Protein AF-A0A2P5HY59-F1 (afdb_monomer)

Sequence (121 aa):
MTDGLMIIEGNVHQGYDAILKVKQELLSVGGNKTWWHSIRGSTVVDEAADLKTYMADVVTETTSQLANFCFRSFSNASFTLSKGDDGLPILTPHSQALMLFNLTTSTTASEKEGACTHVWA

Structure (mmCIF, N/CA/C/O backbone):
data_AF-A0A2P5HY59-F1
#
_entry.id   AF-A0A2P5HY59-F1
#
loop_
_atom_site.group_PDB
_atom_site.id
_atom_site.type_symbol
_atom_site.label_atom_id
_atom_site.label_alt_id
_atom_site.label_comp_id
_atom_site.label_asym_id
_atom_site.label_entity_id
_atom_site.label_seq_id
_atom_site.pdbx_PDB_ins_code
_atom_site.Cartn_x
_atom_site.Cartn_y
_atom_site.Cartn_z
_atom_site.occupancy
_atom_site.B_iso_or_equiv
_atom_site.auth_seq_id
_atom_site.auth_comp_id
_atom_site.auth_asym_id
_atom_site.auth_atom_id
_atom_site.pdbx_PDB_model_num
ATOM 1 N N . MET A 1 1 ? -3.716 -12.305 17.466 1.00 44.88 1 MET A N 1
ATOM 2 C CA . MET A 1 1 ? -2.727 -11.633 16.605 1.00 44.88 1 MET A CA 1
ATOM 3 C C . MET A 1 1 ? -3.149 -11.923 15.184 1.00 44.88 1 MET A C 1
ATOM 5 O O . MET A 1 1 ? -3.062 -13.066 14.763 1.00 44.88 1 MET A O 1
ATOM 9 N N . THR A 1 2 ? -3.767 -10.957 14.516 1.00 59.78 2 THR A N 1
ATOM 10 C CA . THR A 1 2 ? -4.058 -11.052 13.086 1.00 59.78 2 THR A CA 1
ATOM 11 C C . THR A 1 2 ? -2.822 -10.564 12.360 1.00 59.78 2 THR A C 1
ATOM 13 O O . THR A 1 2 ? -2.506 -9.378 12.380 1.00 59.78 2 THR A O 1
ATOM 16 N N . ASP A 1 3 ? -2.081 -11.506 11.794 1.00 77.31 3 ASP A N 1
ATOM 17 C CA . ASP A 1 3 ? -0.944 -11.207 10.941 1.00 77.31 3 ASP A CA 1
ATOM 18 C C . ASP A 1 3 ? -1.400 -10.314 9.776 1.00 77.31 3 ASP A C 1
ATOM 20 O O . ASP A 1 3 ? -2.406 -10.607 9.128 1.00 77.31 3 ASP A O 1
ATOM 24 N N . GLY A 1 4 ? -0.689 -9.206 9.538 1.00 83.38 4 GLY A N 1
ATOM 25 C CA . GLY A 1 4 ? -1.054 -8.227 8.509 1.00 83.38 4 GLY A CA 1
ATOM 26 C C . GLY A 1 4 ? -1.104 -8.829 7.101 1.00 83.38 4 GLY A C 1
ATOM 27 O O . GLY A 1 4 ? -0.413 -9.810 6.802 1.00 83.38 4 GLY A O 1
ATOM 28 N N . LEU A 1 5 ? -1.914 -8.220 6.231 1.00 92.62 5 LEU A N 1
ATOM 29 C CA . LEU A 1 5 ? -2.151 -8.670 4.860 1.00 92.62 5 LEU A CA 1
ATOM 30 C C . LEU A 1 5 ? -1.622 -7.652 3.841 1.00 92.62 5 LEU A C 1
ATOM 32 O O . LEU A 1 5 ? -1.907 -6.459 3.933 1.00 92.62 5 LEU A O 1
ATOM 36 N N . MET A 1 6 ? -0.873 -8.126 2.849 1.00 91.12 6 MET A N 1
ATOM 37 C CA . MET A 1 6 ? -0.404 -7.351 1.702 1.00 91.12 6 MET A CA 1
ATOM 38 C C . MET A 1 6 ? -0.939 -7.972 0.417 1.00 91.12 6 MET A C 1
ATOM 40 O O . MET A 1 6 ? -0.748 -9.160 0.178 1.00 91.12 6 MET A O 1
ATOM 44 N N . ILE A 1 7 ? -1.577 -7.165 -0.421 1.00 92.44 7 ILE A N 1
ATOM 45 C CA . ILE A 1 7 ? -2.054 -7.553 -1.744 1.00 92.44 7 ILE A CA 1
ATOM 46 C C . ILE A 1 7 ? -1.330 -6.687 -2.777 1.00 92.44 7 ILE A C 1
ATOM 48 O O . ILE A 1 7 ? -1.357 -5.463 -2.672 1.00 92.44 7 ILE A O 1
ATOM 52 N N . ILE A 1 8 ? -0.653 -7.309 -3.743 1.00 88.81 8 ILE A N 1
ATOM 53 C CA . ILE A 1 8 ? 0.049 -6.615 -4.836 1.00 88.81 8 ILE A CA 1
ATOM 54 C C . ILE A 1 8 ? -0.433 -7.198 -6.159 1.00 88.81 8 ILE A C 1
ATOM 56 O O . ILE A 1 8 ? -0.222 -8.384 -6.422 1.00 88.81 8 ILE A O 1
ATOM 60 N N . GLU A 1 9 ? -1.082 -6.384 -6.994 1.00 87.81 9 GLU A N 1
ATOM 61 C CA . GLU A 1 9 ? -1.647 -6.831 -8.279 1.00 87.81 9 GLU A CA 1
ATOM 62 C C . GLU A 1 9 ? -2.519 -8.097 -8.130 1.00 87.81 9 GLU A C 1
ATOM 64 O O . GLU A 1 9 ? -2.450 -9.027 -8.931 1.00 87.81 9 GLU A O 1
ATOM 69 N N . GLY A 1 10 ? -3.296 -8.174 -7.043 1.00 88.50 10 GLY A N 1
ATOM 70 C CA . GLY A 1 10 ? -4.145 -9.326 -6.711 1.00 88.50 10 GLY A CA 1
ATOM 71 C C . GLY A 1 10 ? -3.435 -10.512 -6.041 1.00 88.50 10 GLY A C 1
ATOM 72 O O . GLY A 1 10 ? -4.109 -11.436 -5.590 1.00 88.50 10 GLY A O 1
ATOM 73 N N . ASN A 1 11 ? -2.105 -10.495 -5.913 1.00 91.19 11 ASN A N 1
ATOM 74 C CA . ASN A 1 11 ? -1.346 -11.539 -5.218 1.00 91.19 11 ASN A CA 1
ATOM 75 C C . ASN A 1 11 ? -1.345 -11.288 -3.712 1.00 91.19 11 ASN A C 1
ATOM 77 O O . ASN A 1 11 ? -0.977 -10.204 -3.265 1.00 91.19 11 ASN A O 1
ATOM 81 N N . VAL A 1 12 ? -1.745 -12.295 -2.936 1.00 93.88 12 VAL A N 1
ATOM 82 C CA . VAL A 1 12 ? -1.926 -12.189 -1.486 1.00 93.88 12 VAL A CA 1
ATOM 83 C C . VAL A 1 12 ? -0.685 -12.685 -0.743 1.00 93.88 12 VAL A C 1
ATOM 85 O O . VAL A 1 12 ? -0.233 -13.811 -0.942 1.00 93.88 12 VAL A O 1
ATOM 88 N N . HIS A 1 13 ? -0.176 -11.859 0.165 1.00 92.94 13 HIS A N 1
ATOM 89 C CA . HIS A 1 13 ? 0.961 -12.132 1.038 1.00 92.94 13 HIS A CA 1
ATOM 90 C C . HIS A 1 13 ? 0.552 -11.848 2.484 1.00 92.94 13 HIS A C 1
ATOM 92 O O . HIS A 1 13 ? 0.282 -10.705 2.849 1.00 92.94 13 HIS A O 1
ATOM 98 N N . GLN A 1 14 ? 0.493 -12.886 3.315 1.00 92.69 14 GLN A N 1
ATOM 99 C CA . GLN A 1 14 ? 0.052 -12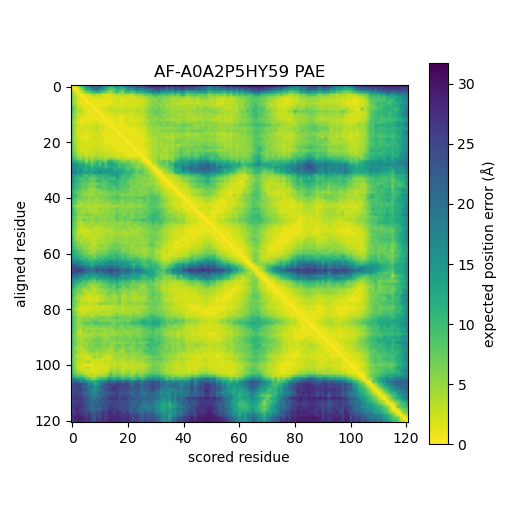.772 4.703 1.00 92.69 14 GLN A CA 1
ATOM 100 C C . GLN A 1 14 ? 1.202 -13.043 5.670 1.00 92.69 14 GLN A C 1
ATOM 102 O O . GLN A 1 14 ? 1.946 -14.012 5.508 1.00 92.69 14 GLN A O 1
ATOM 107 N N . GLY A 1 15 ? 1.310 -12.202 6.695 1.00 88.81 15 GLY A N 1
ATOM 108 C CA . GLY A 1 15 ? 2.308 -12.339 7.747 1.00 88.81 15 GLY A CA 1
ATOM 109 C C . GLY A 1 15 ? 3.687 -11.800 7.393 1.00 88.81 15 GLY A C 1
ATOM 110 O O . GLY A 1 15 ? 4.027 -11.538 6.238 1.00 88.81 15 GLY A O 1
ATOM 111 N N . TYR A 1 16 ? 4.475 -11.589 8.448 1.00 85.81 16 TYR A N 1
ATOM 112 C CA . TYR A 1 16 ? 5.738 -10.857 8.390 1.00 85.81 16 TYR A CA 1
ATOM 113 C C . TYR A 1 16 ? 6.713 -11.432 7.355 1.00 85.81 16 TYR A C 1
ATOM 115 O O . TYR A 1 16 ? 7.195 -10.682 6.508 1.00 85.81 16 TYR A O 1
ATOM 123 N N . ASP A 1 17 ? 6.953 -12.746 7.372 1.00 89.56 17 ASP A N 1
ATOM 124 C CA . ASP A 1 17 ? 7.946 -13.380 6.497 1.00 89.56 17 ASP A CA 1
ATOM 125 C C . ASP A 1 17 ? 7.569 -13.278 5.012 1.00 89.56 17 ASP A C 1
ATOM 127 O O . ASP A 1 17 ? 8.410 -12.949 4.173 1.00 89.56 17 ASP A O 1
ATOM 131 N N . ALA A 1 18 ? 6.293 -13.500 4.674 1.00 90.00 18 ALA A N 1
ATOM 132 C CA . ALA A 1 18 ? 5.813 -13.404 3.295 1.00 90.00 18 ALA A CA 1
ATOM 133 C C . ALA A 1 18 ? 5.880 -11.961 2.774 1.00 90.00 18 ALA A C 1
ATOM 135 O O . ALA A 1 18 ? 6.311 -11.724 1.643 1.00 90.00 18 ALA A O 1
ATOM 136 N N . ILE A 1 19 ? 5.497 -10.996 3.617 1.00 89.06 19 ILE A N 1
ATOM 137 C CA . ILE A 1 19 ? 5.552 -9.565 3.303 1.00 89.06 19 ILE A CA 1
ATOM 138 C C . ILE A 1 19 ? 7.001 -9.093 3.147 1.00 89.06 19 ILE A C 1
ATOM 140 O O . ILE A 1 19 ? 7.309 -8.317 2.240 1.00 89.06 19 ILE A O 1
ATOM 144 N N . LEU A 1 20 ? 7.908 -9.534 4.020 1.00 87.69 20 LEU A N 1
ATOM 145 C CA . LEU A 1 20 ? 9.319 -9.168 3.935 1.00 87.69 20 LEU A CA 1
ATOM 146 C C . LEU A 1 20 ? 9.945 -9.712 2.651 1.00 87.69 20 LEU A C 1
ATOM 148 O O . LEU A 1 20 ? 10.632 -8.968 1.951 1.00 87.69 20 LEU A O 1
ATOM 152 N N . LYS A 1 21 ? 9.667 -10.977 2.322 1.00 88.75 21 LYS A N 1
ATOM 153 C CA . LYS A 1 21 ? 10.192 -11.625 1.121 1.00 88.75 21 LYS A CA 1
ATOM 154 C C . LYS A 1 21 ? 9.806 -10.868 -0.151 1.00 88.75 21 LYS A C 1
ATOM 156 O O . LYS A 1 21 ? 10.691 -10.509 -0.921 1.00 88.75 21 LYS A O 1
ATOM 161 N N . VAL A 1 22 ? 8.521 -10.557 -0.347 1.00 89.25 22 VAL A N 1
ATOM 162 C CA . VAL A 1 22 ? 8.091 -9.835 -1.560 1.00 89.25 22 VAL A CA 1
ATOM 163 C C . VAL A 1 22 ? 8.681 -8.421 -1.617 1.00 89.25 22 VAL A C 1
ATOM 165 O O . VAL A 1 22 ? 9.121 -7.973 -2.672 1.00 89.25 22 VAL A O 1
ATOM 168 N N . LYS A 1 23 ? 8.800 -7.724 -0.477 1.00 83.94 23 LYS A N 1
ATOM 169 C CA . LYS A 1 23 ? 9.474 -6.415 -0.429 1.00 83.94 23 LYS A CA 1
ATOM 170 C C . LYS A 1 23 ? 10.940 -6.506 -0.846 1.00 83.94 23 LYS A C 1
ATOM 172 O O . LYS A 1 23 ? 11.419 -5.624 -1.550 1.00 83.94 23 LYS A O 1
ATOM 177 N N . GLN A 1 24 ? 11.646 -7.549 -0.421 1.00 85.44 24 GLN A N 1
ATOM 178 C CA . GLN A 1 24 ? 13.035 -7.778 -0.818 1.00 85.44 24 GLN A CA 1
ATOM 179 C C . GLN A 1 24 ? 13.159 -8.103 -2.311 1.00 85.44 24 GLN A C 1
ATOM 181 O O . GLN A 1 24 ? 14.083 -7.607 -2.946 1.00 85.44 24 GLN A O 1
ATOM 186 N N . GLU A 1 25 ? 12.222 -8.865 -2.883 1.00 84.44 25 GLU A N 1
ATOM 187 C CA . GLU A 1 25 ? 12.178 -9.170 -4.324 1.00 84.44 25 GLU A CA 1
ATOM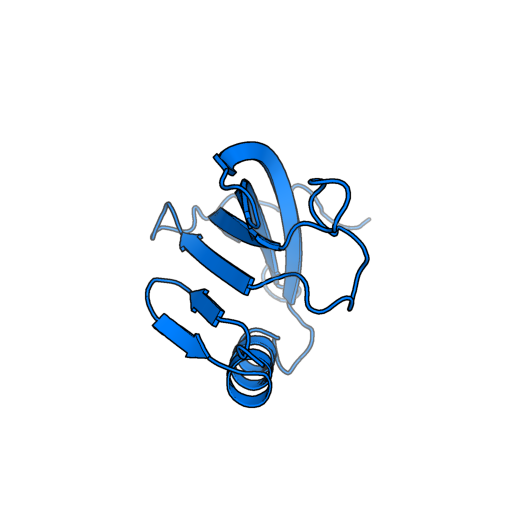 188 C C . GLU A 1 25 ? 11.949 -7.922 -5.189 1.00 84.44 25 GLU A C 1
ATOM 190 O O . GLU A 1 25 ? 12.448 -7.841 -6.313 1.00 84.44 25 GLU A O 1
ATOM 195 N N . LEU A 1 26 ? 11.227 -6.931 -4.661 1.00 77.00 26 LEU A N 1
ATOM 196 C CA . LEU A 1 26 ? 11.013 -5.656 -5.337 1.00 77.00 26 LEU A CA 1
ATOM 197 C C . LEU A 1 26 ? 12.311 -4.826 -5.411 1.00 77.00 26 LEU A C 1
ATOM 199 O O . LEU A 1 26 ? 12.560 -4.159 -6.417 1.00 77.00 26 LEU A O 1
ATOM 203 N N . LEU A 1 27 ? 13.180 -4.888 -4.399 1.00 75.25 27 LEU A N 1
ATOM 204 C CA . LEU A 1 27 ? 14.432 -4.126 -4.386 1.00 75.25 27 LEU A CA 1
ATOM 205 C C . LEU A 1 27 ? 15.416 -4.651 -5.445 1.00 75.25 27 LEU A C 1
ATOM 207 O O . LEU A 1 27 ? 15.738 -5.835 -5.509 1.00 75.25 27 LEU A O 1
ATOM 211 N N . SER A 1 28 ? 15.966 -3.758 -6.272 1.00 67.38 28 SER A N 1
ATOM 212 C CA . SER A 1 28 ? 17.022 -4.144 -7.214 1.00 67.38 28 SER A CA 1
ATOM 213 C C . SER A 1 28 ? 18.285 -4.569 -6.464 1.00 67.38 28 SER A C 1
ATOM 215 O O . SER A 1 28 ? 18.861 -3.759 -5.739 1.00 67.38 28 SER A O 1
ATOM 217 N N . VAL A 1 29 ? 18.773 -5.785 -6.725 1.00 68.50 29 VAL A N 1
ATOM 218 C CA . VAL A 1 29 ? 19.978 -6.363 -6.094 1.00 68.50 29 VAL A CA 1
ATOM 219 C C . VAL A 1 29 ? 21.214 -5.453 -6.212 1.00 68.50 29 VAL A C 1
ATOM 221 O O . VAL A 1 29 ? 22.054 -5.435 -5.321 1.00 68.50 29 VAL A O 1
ATOM 224 N N . GLY A 1 30 ? 21.321 -4.673 -7.294 1.00 67.44 30 GLY A N 1
ATOM 225 C CA . GLY A 1 30 ? 22.471 -3.803 -7.570 1.00 67.44 30 GLY A CA 1
ATOM 226 C C . GLY A 1 30 ? 22.321 -2.330 -7.174 1.00 67.44 30 GLY A C 1
ATOM 227 O O . GLY A 1 30 ? 23.215 -1.553 -7.493 1.00 67.44 30 GLY A O 1
ATOM 228 N N . GLY A 1 31 ? 21.203 -1.908 -6.567 1.00 65.19 31 GLY A N 1
ATOM 229 C CA . GLY A 1 31 ? 20.975 -0.500 -6.179 1.00 65.19 31 GLY A CA 1
ATOM 230 C C . GLY A 1 31 ? 20.975 0.516 -7.336 1.00 65.19 31 GLY A C 1
ATOM 231 O O . GLY A 1 31 ? 21.049 1.719 -7.114 1.00 65.19 31 GLY A O 1
ATOM 232 N N . ASN A 1 32 ? 20.897 0.050 -8.582 1.00 70.50 32 ASN A N 1
ATOM 233 C CA . ASN A 1 32 ? 20.990 0.863 -9.799 1.00 70.50 32 ASN A CA 1
ATOM 234 C C . ASN A 1 32 ? 19.639 1.427 -10.271 1.00 70.50 32 ASN A C 1
ATOM 236 O O . ASN A 1 32 ? 19.542 1.964 -11.382 1.00 70.50 32 ASN A O 1
ATOM 240 N N . LYS A 1 33 ? 18.595 1.266 -9.453 1.00 69.38 33 LYS A N 1
ATOM 241 C CA . LYS A 1 33 ? 17.262 1.819 -9.673 1.00 69.38 33 LYS A CA 1
ATOM 242 C C . LYS A 1 33 ? 16.953 2.820 -8.573 1.00 69.38 33 LYS A C 1
ATOM 244 O O . LYS A 1 33 ? 17.045 2.481 -7.395 1.00 69.38 33 LYS A O 1
ATOM 249 N N . THR A 1 34 ? 16.537 4.017 -8.964 1.00 75.50 34 THR A N 1
ATOM 250 C CA . THR A 1 34 ? 15.953 4.981 -8.031 1.00 75.50 34 THR A CA 1
ATOM 251 C C . THR A 1 34 ? 14.455 5.006 -8.259 1.00 75.50 34 THR A C 1
ATOM 253 O O . THR A 1 34 ? 13.998 5.091 -9.401 1.00 75.50 34 THR A O 1
ATOM 256 N N . TRP A 1 35 ? 13.696 4.922 -7.171 1.00 77.00 35 TRP A N 1
ATOM 257 C CA . TRP A 1 35 ? 12.245 5.018 -7.197 1.00 77.00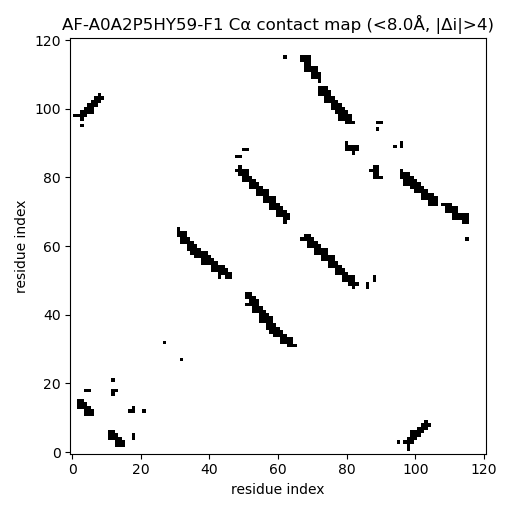 35 TRP A CA 1
ATOM 258 C C . TRP A 1 35 ? 11.789 6.295 -6.524 1.00 77.00 35 TRP A C 1
ATOM 260 O O . TRP A 1 35 ? 12.105 6.540 -5.359 1.00 77.00 35 TRP A O 1
ATOM 270 N N . TRP A 1 36 ? 11.012 7.079 -7.253 1.00 78.88 36 TRP A N 1
ATOM 271 C CA . TRP A 1 36 ? 10.329 8.243 -6.731 1.00 78.88 36 TRP A CA 1
ATOM 272 C C . TRP A 1 36 ? 8.853 7.918 -6.573 1.00 78.88 36 TRP A C 1
ATOM 274 O O . TRP A 1 36 ? 8.191 7.593 -7.551 1.00 78.88 36 TRP A O 1
ATOM 284 N N . HIS A 1 37 ? 8.346 7.983 -5.344 1.00 81.38 37 HIS A N 1
ATOM 285 C CA . HIS A 1 37 ? 6.933 7.762 -5.054 1.00 81.38 37 HIS A CA 1
ATOM 286 C C . HIS A 1 37 ? 6.297 9.111 -4.730 1.00 81.38 37 HIS A C 1
ATOM 288 O O . HIS A 1 37 ? 6.676 9.759 -3.755 1.00 81.38 37 HIS A O 1
ATOM 294 N N . SER A 1 38 ? 5.338 9.536 -5.544 1.00 85.06 38 SER A N 1
ATOM 295 C CA . SER A 1 38 ? 4.570 10.762 -5.339 1.00 85.06 38 SER A CA 1
ATOM 296 C C . SER A 1 38 ? 3.114 10.419 -5.050 1.00 85.06 38 SER A C 1
ATOM 298 O O . SER A 1 38 ? 2.481 9.696 -5.816 1.00 85.06 38 SER A O 1
ATOM 300 N N . ILE A 1 39 ? 2.577 10.939 -3.946 1.00 87.00 39 ILE A N 1
ATOM 301 C CA . ILE A 1 39 ? 1.154 10.821 -3.614 1.00 87.00 39 ILE A CA 1
ATOM 302 C C . ILE A 1 39 ? 0.440 12.036 -4.206 1.00 87.00 39 ILE A C 1
ATOM 304 O O . ILE A 1 39 ? 0.691 13.168 -3.791 1.00 87.00 39 ILE A O 1
ATOM 308 N N . ARG A 1 40 ? -0.452 11.812 -5.175 1.00 86.38 40 ARG A N 1
ATOM 309 C CA . ARG A 1 40 ? -1.219 12.886 -5.837 1.00 86.38 40 ARG A CA 1
ATOM 310 C C . ARG A 1 40 ? -2.441 13.321 -5.043 1.00 86.38 40 ARG A C 1
ATOM 312 O O . ARG A 1 40 ? -2.912 14.443 -5.202 1.00 86.38 40 ARG A O 1
ATOM 319 N N . GLY A 1 41 ? -2.953 12.429 -4.210 1.00 88.00 41 GLY A N 1
ATOM 320 C CA . GLY A 1 41 ? -4.131 12.654 -3.396 1.00 88.00 41 GLY A CA 1
ATOM 321 C C 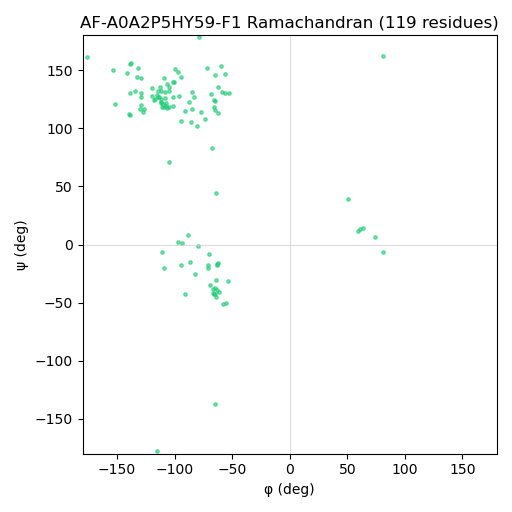. GLY A 1 41 ? -4.381 11.464 -2.489 1.00 88.00 41 GLY A C 1
ATOM 322 O O . GLY A 1 41 ? -3.861 10.371 -2.716 1.00 88.00 41 GLY A O 1
ATOM 323 N N . SER A 1 42 ? -5.172 11.694 -1.449 1.00 91.88 42 SER A N 1
ATOM 324 C CA . SER A 1 42 ? -5.674 10.626 -0.596 1.00 91.88 42 SER A CA 1
ATOM 325 C C . SER A 1 42 ? -7.114 10.910 -0.198 1.00 91.88 42 SER A C 1
ATOM 327 O O . SER A 1 42 ? -7.517 12.068 -0.072 1.00 91.88 42 SER A O 1
ATOM 329 N N . THR A 1 43 ? -7.888 9.849 -0.024 1.00 94.44 43 THR A N 1
ATOM 330 C CA . THR A 1 43 ? -9.289 9.901 0.393 1.00 94.44 43 THR A CA 1
ATOM 331 C C . THR A 1 43 ? -9.562 8.811 1.421 1.00 94.44 43 THR A C 1
ATOM 333 O O . THR A 1 43 ? -8.839 7.816 1.489 1.00 94.44 43 THR A O 1
ATOM 336 N N . VAL A 1 44 ? -10.591 9.004 2.245 1.00 95.50 44 VAL A N 1
ATOM 337 C CA . VAL A 1 44 ? -11.149 7.932 3.077 1.00 95.50 44 VAL A CA 1
ATOM 338 C C . VAL A 1 44 ? -12.192 7.219 2.229 1.00 95.50 44 VAL A C 1
ATOM 340 O O . VAL A 1 44 ? -13.110 7.867 1.730 1.00 95.50 44 VAL A O 1
ATOM 343 N N . VAL A 1 45 ? -12.029 5.912 2.044 1.00 95.38 45 VAL A N 1
ATOM 344 C CA . VAL A 1 45 ? -12.919 5.098 1.196 1.00 95.38 45 VAL A CA 1
ATOM 345 C C . VAL A 1 45 ? -13.804 4.157 1.997 1.00 95.38 45 VAL A C 1
ATOM 347 O O . VAL A 1 45 ? -14.835 3.730 1.491 1.00 95.38 45 VAL A O 1
ATOM 350 N N . ASP A 1 46 ? -13.422 3.860 3.238 1.00 95.00 46 ASP A N 1
ATOM 351 C CA . ASP A 1 46 ? -14.239 3.088 4.167 1.00 95.00 46 ASP A CA 1
ATOM 352 C C . ASP A 1 46 ? -13.896 3.450 5.618 1.00 95.00 46 ASP A C 1
ATOM 354 O O . ASP A 1 46 ? -12.765 3.844 5.932 1.00 95.00 46 ASP A O 1
ATOM 358 N N . GLU A 1 47 ? -14.877 3.342 6.507 1.00 94.75 47 GLU A N 1
ATOM 359 C CA . GLU A 1 47 ? -14.723 3.650 7.925 1.00 94.75 47 GLU A CA 1
ATOM 360 C C . GLU A 1 47 ? -15.7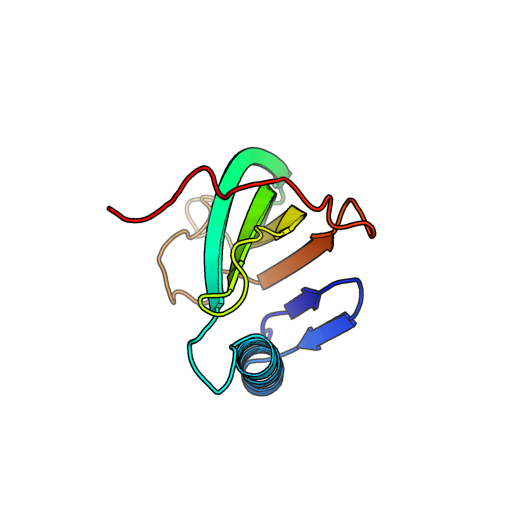01 2.830 8.775 1.00 94.75 47 GLU A C 1
ATOM 362 O O . GLU A 1 47 ? -16.918 2.942 8.642 1.00 94.75 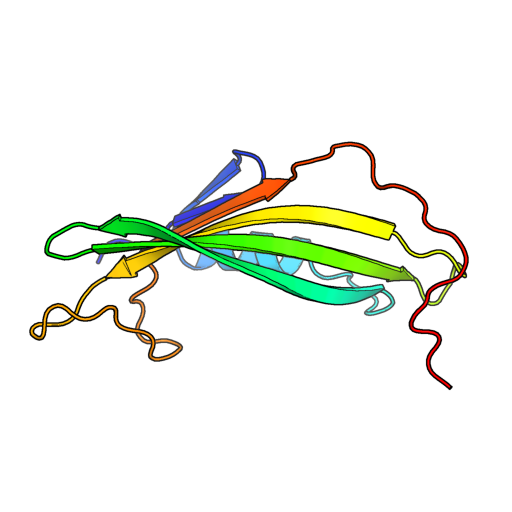47 GLU A O 1
ATOM 367 N N . ALA A 1 48 ? -15.145 2.045 9.697 1.00 93.44 48 ALA A N 1
ATOM 368 C CA . ALA A 1 48 ? -15.876 1.260 10.685 1.00 93.44 48 ALA A CA 1
ATOM 369 C C . ALA A 1 48 ? -15.565 1.760 12.108 1.00 93.44 48 ALA A C 1
ATOM 371 O O . ALA A 1 48 ? -14.831 2.735 12.302 1.00 93.44 48 ALA A O 1
ATOM 372 N N . ALA A 1 49 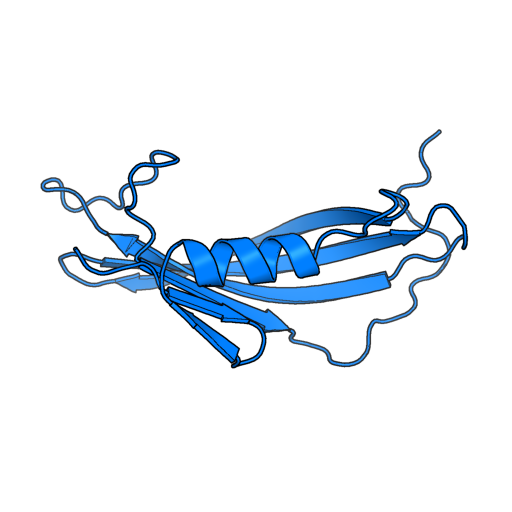? -16.134 1.106 13.124 1.00 93.88 49 ALA A N 1
ATOM 373 C CA . ALA A 1 49 ? -15.903 1.471 14.523 1.00 93.88 49 ALA A CA 1
ATOM 374 C C . ALA A 1 49 ? -14.429 1.303 14.935 1.00 93.88 49 ALA A C 1
ATOM 376 O O . ALA A 1 49 ? -13.883 2.159 15.624 1.00 93.88 49 ALA A O 1
ATOM 377 N N . ASP A 1 50 ? -13.786 0.240 14.461 1.00 94.62 50 ASP A N 1
ATOM 378 C CA . ASP A 1 50 ? -12.429 -0.184 14.808 1.00 94.62 50 ASP A CA 1
ATOM 379 C C . ASP A 1 50 ? -11.427 -0.034 13.655 1.00 94.62 50 ASP A C 1
ATOM 381 O O . ASP A 1 50 ? -10.229 -0.215 13.861 1.00 94.62 50 ASP A O 1
ATOM 385 N N . LEU A 1 51 ? -11.891 0.322 12.452 1.00 95.81 51 LEU A N 1
ATOM 386 C CA . LEU A 1 51 ? -11.066 0.412 11.248 1.00 95.81 51 LEU A CA 1
ATOM 387 C C . LEU A 1 51 ? -11.290 1.717 10.488 1.00 95.81 51 LEU A C 1
ATOM 389 O O . LEU A 1 51 ? -12.378 2.298 10.482 1.00 95.81 51 LEU A O 1
ATOM 393 N N . LYS A 1 52 ? -10.252 2.156 9.782 1.00 96.88 52 LYS A N 1
ATOM 394 C CA . LYS A 1 52 ? -10.341 3.229 8.794 1.00 96.88 52 LYS A CA 1
ATOM 395 C C . LYS A 1 52 ? -9.513 2.883 7.572 1.00 96.88 52 LYS A C 1
ATOM 397 O O . LYS A 1 52 ? -8.340 2.535 7.706 1.00 96.88 52 LYS A O 1
ATOM 402 N N . THR A 1 53 ? -10.110 3.016 6.395 1.00 96.69 53 THR A N 1
ATOM 403 C CA . THR A 1 53 ? -9.454 2.706 5.129 1.00 96.69 53 THR A CA 1
ATOM 404 C C . THR A 1 53 ? -9.210 3.973 4.329 1.00 96.69 53 THR A C 1
ATOM 406 O O . THR A 1 53 ? -10.132 4.707 3.965 1.00 96.69 53 THR A O 1
ATOM 409 N N . TYR A 1 54 ? -7.940 4.202 4.027 1.00 95.12 54 TYR A N 1
ATOM 410 C CA . TYR A 1 54 ? -7.479 5.254 3.138 1.00 95.12 54 TYR A CA 1
ATOM 411 C C . TYR A 1 54 ? -7.197 4.681 1.760 1.00 95.12 54 TYR A C 1
ATOM 413 O O . TYR A 1 54 ? -6.803 3.523 1.623 1.00 95.12 54 TYR A O 1
ATOM 421 N N . MET A 1 55 ? -7.349 5.514 0.746 1.00 94.62 55 MET A N 1
ATOM 422 C CA . MET A 1 55 ? -6.939 5.227 -0.616 1.00 94.62 55 MET A CA 1
ATOM 423 C C . MET A 1 55 ? -6.104 6.396 -1.121 1.00 94.62 55 MET A C 1
ATOM 425 O O . MET A 1 55 ? -6.539 7.545 -1.026 1.00 94.62 55 MET A O 1
ATOM 429 N N . ALA A 1 56 ? -4.912 6.110 -1.629 1.00 92.75 56 ALA A N 1
ATOM 430 C CA . ALA A 1 56 ? -3.994 7.094 -2.173 1.00 92.75 56 ALA A CA 1
ATOM 431 C C . ALA A 1 56 ? -3.697 6.800 -3.642 1.00 92.75 56 ALA A C 1
ATOM 433 O O . ALA A 1 56 ? -3.381 5.666 -4.007 1.00 92.75 56 ALA A O 1
ATOM 434 N N . ASP A 1 57 ? -3.731 7.849 -4.457 1.00 90.25 57 ASP A N 1
ATOM 435 C CA . ASP A 1 57 ? -3.257 7.786 -5.833 1.00 90.25 57 ASP A CA 1
ATOM 436 C C . ASP A 1 57 ? -1.750 8.026 -5.839 1.00 90.25 57 ASP A C 1
ATOM 438 O O . ASP A 1 57 ? -1.264 9.095 -5.451 1.00 90.25 57 ASP A O 1
ATOM 442 N N . VAL A 1 58 ? -1.010 7.012 -6.270 1.00 88.31 58 VAL A N 1
ATOM 443 C CA . VAL A 1 58 ? 0.448 6.968 -6.245 1.00 88.31 58 VAL A CA 1
ATOM 444 C C . VAL A 1 58 ? 0.979 7.016 -7.670 1.00 88.31 58 VAL A C 1
ATOM 446 O O . VAL A 1 58 ? 0.543 6.276 -8.550 1.00 88.31 58 VAL A O 1
ATOM 449 N N . VAL A 1 59 ? 1.960 7.879 -7.891 1.00 86.44 59 VAL A N 1
ATOM 450 C CA . VAL A 1 59 ? 2.802 7.869 -9.082 1.00 86.44 59 VAL A CA 1
ATOM 451 C C . VAL A 1 59 ? 4.168 7.359 -8.676 1.00 86.44 59 VAL A C 1
ATOM 453 O O . VAL A 1 59 ? 4.812 7.960 -7.817 1.00 86.44 59 VAL A O 1
ATOM 456 N N . THR A 1 60 ? 4.612 6.281 -9.310 1.00 82.25 60 THR A N 1
ATOM 457 C CA . THR A 1 60 ? 5.964 5.760 -9.126 1.00 82.25 60 THR A CA 1
ATOM 458 C C . THR A 1 60 ? 6.777 6.017 -10.380 1.00 82.25 60 THR A C 1
ATOM 460 O O . THR A 1 60 ? 6.453 5.508 -11.456 1.00 82.25 60 THR A O 1
ATOM 463 N N . GLU A 1 61 ? 7.847 6.787 -10.235 1.00 80.25 61 GLU A N 1
ATOM 464 C CA . GLU A 1 61 ? 8.850 7.010 -11.268 1.00 80.25 61 GLU A CA 1
ATOM 465 C C . GLU A 1 61 ? 10.072 6.151 -10.980 1.00 80.25 61 GLU A C 1
ATOM 467 O O . GLU A 1 61 ? 10.638 6.194 -9.890 1.00 80.25 61 GLU A O 1
ATOM 472 N N . THR A 1 62 ? 10.493 5.367 -11.961 1.00 76.75 62 THR A N 1
ATOM 473 C CA . THR A 1 62 ? 11.719 4.580 -11.896 1.00 76.75 62 THR A CA 1
ATOM 474 C C . THR A 1 62 ? 12.738 5.158 -12.860 1.00 76.75 62 THR A C 1
ATOM 476 O O . THR A 1 62 ? 12.505 5.178 -14.070 1.00 76.75 62 THR A O 1
ATOM 479 N N . THR A 1 63 ? 13.890 5.568 -12.332 1.00 73.88 63 THR A N 1
ATOM 480 C CA . THR A 1 63 ? 15.074 5.889 -13.134 1.00 73.88 63 THR A CA 1
ATOM 481 C C . THR A 1 63 ? 16.041 4.708 -13.085 1.00 73.88 63 THR A C 1
ATOM 483 O O . THR A 1 63 ? 16.228 4.072 -12.042 1.00 73.88 63 THR A O 1
ATOM 486 N N . SER A 1 64 ? 16.665 4.390 -14.219 1.00 67.00 64 SER A N 1
ATOM 487 C CA . SER A 1 64 ? 17.818 3.489 -14.248 1.00 67.00 64 SER A CA 1
ATOM 488 C C . SER A 1 64 ? 19.068 4.302 -14.546 1.00 67.00 64 SER A C 1
ATOM 49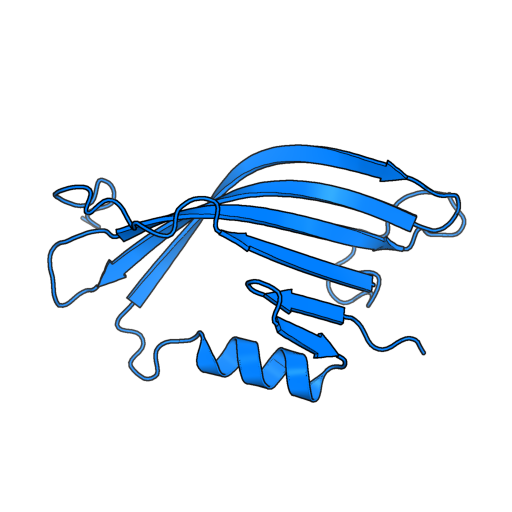0 O O . SER A 1 64 ? 19.123 4.990 -15.559 1.00 67.00 64 SER A O 1
ATOM 492 N N . GLN A 1 65 ? 20.098 4.194 -13.706 1.00 61.94 65 GLN A N 1
ATOM 493 C CA . GLN A 1 65 ? 21.356 4.934 -13.905 1.00 61.94 65 GLN A CA 1
ATOM 494 C C . GLN A 1 65 ? 22.090 4.553 -15.209 1.00 61.94 65 GLN A C 1
ATOM 496 O O . GLN A 1 65 ? 22.980 5.268 -15.652 1.00 61.94 65 GLN A O 1
ATOM 501 N N . LEU A 1 66 ? 21.723 3.423 -15.824 1.00 59.81 66 LEU A N 1
ATOM 502 C CA . LEU A 1 66 ? 22.355 2.887 -17.034 1.00 59.81 66 LEU A CA 1
ATOM 503 C C . LEU A 1 66 ? 21.645 3.295 -18.328 1.00 59.81 66 LEU A C 1
ATOM 505 O O . LEU A 1 66 ? 22.207 3.151 -19.411 1.00 59.81 66 LEU A O 1
ATOM 509 N N . ALA A 1 67 ? 20.401 3.756 -18.238 1.00 57.22 67 ALA A N 1
ATOM 510 C CA . ALA A 1 67 ? 19.576 4.043 -19.394 1.00 57.22 67 ALA A CA 1
ATOM 511 C C . ALA A 1 67 ? 18.833 5.343 -19.098 1.00 57.22 67 ALA A C 1
ATOM 513 O O . ALA A 1 67 ? 18.001 5.357 -18.202 1.00 57.22 67 ALA A O 1
ATOM 514 N N . ASN A 1 68 ? 19.161 6.421 -19.818 1.00 60.50 68 ASN A N 1
ATOM 515 C CA . ASN A 1 68 ? 18.636 7.789 -19.659 1.00 60.50 68 ASN A CA 1
ATOM 516 C C . ASN A 1 68 ? 17.117 7.914 -19.946 1.00 60.50 68 ASN A C 1
ATOM 518 O O . ASN A 1 68 ? 16.681 8.813 -20.663 1.00 60.50 68 ASN A O 1
ATOM 522 N N . PHE A 1 69 ? 16.306 6.991 -19.443 1.00 65.38 69 PHE A N 1
ATOM 523 C CA . PHE A 1 69 ? 14.868 6.902 -19.627 1.00 65.38 69 PHE A CA 1
ATOM 524 C C . PHE A 1 69 ? 14.206 6.746 -18.260 1.00 65.38 69 PHE A C 1
ATOM 526 O O . PHE A 1 69 ? 14.719 6.045 -17.381 1.00 65.38 69 PHE A O 1
ATOM 533 N N . CYS A 1 70 ? 13.049 7.378 -18.117 1.00 70.19 70 CYS A N 1
ATOM 534 C CA . CYS A 1 70 ? 12.208 7.267 -16.942 1.00 70.19 70 CYS A CA 1
ATOM 535 C C . CYS A 1 70 ? 10.981 6.414 -17.257 1.00 70.19 70 CYS A C 1
ATOM 537 O O . CYS A 1 70 ? 10.368 6.546 -18.314 1.00 70.19 70 CYS A O 1
ATOM 539 N N . PHE A 1 71 ? 10.622 5.540 -16.323 1.00 73.88 71 PHE A N 1
ATOM 540 C CA . PHE A 1 71 ? 9.372 4.793 -16.372 1.00 73.88 71 PHE A CA 1
ATOM 541 C C . PHE A 1 71 ? 8.443 5.356 -15.317 1.00 73.88 71 PHE A C 1
ATOM 543 O O . PHE A 1 71 ? 8.775 5.312 -14.133 1.00 73.88 71 PHE A O 1
ATOM 550 N N . ARG A 1 72 ? 7.285 5.866 -15.728 1.00 78.00 72 ARG A N 1
ATOM 551 C CA . ARG A 1 72 ? 6.233 6.263 -14.798 1.00 78.00 72 ARG A CA 1
ATOM 552 C C . ARG A 1 72 ? 5.165 5.175 -14.762 1.00 78.00 72 ARG A C 1
ATOM 554 O O . ARG A 1 72 ? 4.838 4.565 -15.783 1.00 78.00 72 ARG A O 1
ATOM 561 N N . SER A 1 73 ? 4.657 4.908 -13.570 1.00 80.69 73 SER A N 1
ATOM 562 C CA . SER A 1 73 ? 3.517 4.028 -13.335 1.00 80.69 73 SER A CA 1
ATOM 563 C C . SER A 1 73 ? 2.544 4.714 -12.390 1.00 80.69 73 SER A C 1
ATOM 565 O O . SER A 1 73 ? 2.948 5.450 -11.487 1.00 80.69 73 SER A O 1
ATOM 567 N N . PHE A 1 74 ? 1.260 4.486 -12.624 1.00 85.56 74 PHE A N 1
ATOM 568 C CA . PHE A 1 74 ? 0.179 4.995 -11.798 1.00 85.56 74 PHE A CA 1
ATOM 569 C C . PHE A 1 74 ? -0.413 3.819 -11.038 1.00 85.56 74 PHE A C 1
ATOM 571 O O . PHE A 1 74 ? -0.645 2.749 -11.602 1.00 85.56 74 PHE A O 1
ATOM 578 N N . SER A 1 75 ? -0.585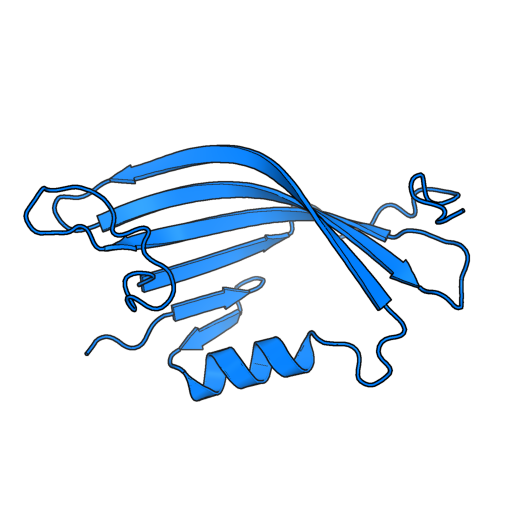 3.991 -9.739 1.00 87.69 75 SER A N 1
ATOM 579 C CA . SER A 1 75 ? -1.093 2.958 -8.850 1.00 87.69 75 SER A CA 1
ATOM 580 C C . SER A 1 75 ? -2.075 3.557 -7.865 1.00 87.69 75 SER A C 1
ATOM 582 O O . SER A 1 75 ? -2.008 4.737 -7.528 1.00 87.69 75 SER A O 1
ATOM 584 N N . ASN A 1 76 ? -2.966 2.718 -7.373 1.00 91.38 76 ASN A N 1
ATOM 585 C CA . ASN A 1 76 ? -3.834 3.019 -6.264 1.00 91.38 76 ASN A CA 1
ATOM 586 C C . ASN A 1 76 ? -3.426 2.140 -5.080 1.00 91.38 76 ASN A C 1
ATOM 588 O O . ASN A 1 76 ? -3.365 0.912 -5.199 1.00 91.38 76 ASN A O 1
ATOM 592 N N . ALA A 1 77 ? -3.091 2.783 -3.965 1.00 92.12 77 ALA A N 1
ATOM 593 C CA . ALA A 1 77 ? -2.702 2.119 -2.732 1.00 92.12 77 ALA A CA 1
ATOM 594 C C . ALA A 1 77 ? -3.791 2.329 -1.680 1.00 92.12 77 ALA A C 1
ATOM 596 O O . ALA A 1 77 ? -4.069 3.461 -1.283 1.00 92.12 77 ALA A O 1
ATOM 597 N N . SER A 1 78 ? -4.390 1.239 -1.214 1.00 94.38 78 SER A N 1
ATOM 598 C CA . SER A 1 78 ? -5.352 1.242 -0.123 1.00 94.38 78 SER A CA 1
ATOM 599 C C . SER A 1 78 ? -4.724 0.709 1.164 1.00 94.38 78 SER A C 1
ATOM 601 O O . SER A 1 78 ? -4.000 -0.289 1.155 1.00 94.38 78 SER A O 1
ATOM 603 N N . PHE A 1 79 ? -4.995 1.398 2.270 1.00 93.69 79 PHE A N 1
ATOM 604 C CA . PHE A 1 79 ? -4.438 1.126 3.591 1.00 93.69 79 PHE A CA 1
ATOM 605 C C . PHE A 1 79 ? -5.577 1.059 4.601 1.00 93.69 79 PHE A C 1
ATOM 607 O O . PHE A 1 79 ? -6.233 2.074 4.839 1.00 93.69 79 PHE A O 1
ATOM 614 N N . THR A 1 80 ? -5.786 -0.092 5.231 1.00 95.94 80 THR A N 1
ATOM 615 C CA . THR A 1 80 ? -6.731 -0.232 6.345 1.00 95.94 80 THR A CA 1
ATOM 616 C C . THR A 1 80 ? -5.964 -0.235 7.657 1.00 95.94 80 THR A C 1
ATOM 618 O O . THR A 1 80 ? -5.125 -1.107 7.895 1.00 95.94 80 THR A O 1
ATOM 621 N N . LEU A 1 81 ? -6.257 0.748 8.501 1.00 95.00 81 LEU A N 1
ATOM 622 C CA . LEU A 1 81 ? -5.647 0.944 9.811 1.00 95.00 81 LEU A CA 1
ATOM 623 C C . LEU A 1 81 ? -6.651 0.633 10.918 1.00 95.00 81 LEU A C 1
ATOM 625 O O . LEU A 1 81 ? -7.826 0.981 10.793 1.00 95.00 81 LEU A O 1
ATOM 629 N N . SER A 1 82 ? -6.179 0.043 12.013 1.00 95.44 82 SER A N 1
ATOM 630 C CA . SER A 1 82 ? -6.952 -0.046 13.247 1.00 95.44 82 SER A CA 1
ATOM 631 C C . SER A 1 82 ? -7.073 1.311 13.944 1.00 95.44 82 SER A C 1
ATOM 633 O O . SER A 1 82 ? -6.214 2.193 13.816 1.00 95.44 82 SER A O 1
ATOM 635 N N . LYS A 1 83 ? -8.170 1.476 14.681 1.00 95.44 83 LYS A N 1
ATOM 636 C CA . LYS A 1 83 ? -8.447 2.630 15.532 1.00 95.44 83 LYS A CA 1
ATOM 637 C C . LYS A 1 83 ? -8.072 2.344 16.984 1.00 95.44 83 LYS A C 1
ATOM 639 O O . LYS A 1 83 ? -8.147 1.201 17.433 1.00 95.44 83 LYS A O 1
ATOM 644 N N . GLY A 1 84 ? -7.650 3.385 17.694 1.00 92.75 84 GLY A N 1
ATOM 645 C CA . GLY A 1 84 ? -7.479 3.354 19.143 1.00 92.75 84 GLY A CA 1
ATOM 646 C C . GLY A 1 84 ? -8.813 3.492 19.876 1.00 92.75 84 GLY A C 1
ATOM 647 O O . GLY A 1 84 ? -9.863 3.692 19.264 1.00 92.75 84 GLY A O 1
ATOM 648 N N . ASP A 1 85 ? -8.759 3.440 21.206 1.00 92.19 85 ASP A N 1
ATOM 649 C CA . ASP A 1 85 ? -9.934 3.603 22.077 1.00 92.19 85 ASP A CA 1
ATOM 650 C C . ASP A 1 85 ? -10.584 4.998 21.963 1.00 92.19 85 ASP A C 1
ATOM 652 O O . ASP A 1 85 ? -11.738 5.195 22.340 1.00 92.19 85 ASP A O 1
ATOM 656 N N . ASP A 1 86 ? -9.855 5.973 21.416 1.00 92.81 86 ASP A N 1
ATOM 657 C CA . ASP A 1 86 ? -10.333 7.316 21.076 1.00 92.81 86 ASP A CA 1
ATOM 658 C C . ASP A 1 86 ? -11.110 7.372 19.744 1.00 92.81 86 ASP A C 1
ATOM 660 O O . ASP A 1 86 ? -11.593 8.435 19.346 1.00 92.81 86 ASP A O 1
ATOM 664 N N . GLY A 1 87 ? -11.236 6.238 19.047 1.00 92.88 87 GLY A N 1
ATOM 665 C CA . GLY A 1 87 ? -11.875 6.127 17.737 1.00 92.88 87 GLY A CA 1
ATOM 666 C C . GLY A 1 87 ? -11.039 6.695 16.586 1.00 92.88 87 GLY A C 1
ATOM 667 O O . GLY A 1 87 ? -11.530 6.756 15.451 1.00 92.88 87 GLY A O 1
ATOM 668 N N . LEU A 1 88 ? -9.792 7.107 16.840 1.00 94.38 88 LEU A N 1
ATOM 669 C CA . LEU A 1 88 ? -8.895 7.656 15.829 1.00 94.38 88 LEU A CA 1
ATOM 670 C C . LEU A 1 88 ? -7.994 6.561 15.243 1.00 94.38 88 LEU A C 1
ATOM 672 O O . LEU A 1 88 ? -7.566 5.657 15.959 1.00 94.38 88 LEU A O 1
ATOM 676 N N . PRO A 1 89 ? -7.676 6.620 13.937 1.00 94.12 89 PRO A N 1
ATOM 677 C CA . PRO A 1 89 ? -6.738 5.687 13.320 1.00 94.12 89 PRO A CA 1
ATOM 678 C C . PRO A 1 89 ? -5.348 5.823 13.952 1.00 94.12 89 PRO A C 1
ATOM 680 O O . PRO A 1 89 ? -4.829 6.930 14.120 1.00 94.12 89 PRO A O 1
ATOM 683 N N . ILE A 1 90 ? -4.708 4.694 14.244 1.00 94.38 90 ILE A N 1
ATOM 684 C CA . ILE A 1 90 ? -3.364 4.682 14.823 1.00 94.38 90 ILE A CA 1
ATOM 685 C C . ILE A 1 90 ? -2.341 4.901 13.701 1.00 94.38 90 ILE A C 1
ATOM 687 O O . ILE A 1 90 ? -2.007 3.992 12.942 1.00 94.38 90 ILE A O 1
ATOM 691 N N . LEU A 1 91 ? -1.821 6.126 13.602 1.00 91.56 91 LEU A N 1
ATOM 692 C CA . LEU A 1 91 ? -0.833 6.528 12.587 1.00 91.56 91 LEU A CA 1
ATOM 693 C C . LEU A 1 91 ? 0.624 6.404 13.056 1.00 91.56 91 LEU A C 1
ATOM 695 O O . LEU A 1 91 ? 1.547 6.732 12.311 1.00 91.56 91 LEU A O 1
ATOM 699 N N . THR A 1 92 ? 0.851 5.932 14.281 1.00 91.44 92 THR A N 1
ATOM 700 C CA . THR A 1 92 ? 2.201 5.742 14.815 1.00 91.44 92 THR A CA 1
ATOM 701 C C . THR A 1 92 ? 2.929 4.655 14.014 1.00 91.44 92 THR A C 1
ATOM 703 O O . THR A 1 92 ? 2.434 3.523 13.943 1.00 91.44 92 THR A O 1
ATOM 706 N N . PRO A 1 93 ? 4.108 4.940 13.430 1.00 87.00 93 PRO A N 1
ATOM 707 C CA . PRO A 1 93 ? 4.905 3.934 12.734 1.00 87.00 93 PRO A CA 1
ATOM 708 C C . PRO A 1 93 ? 5.228 2.733 13.630 1.00 87.00 93 PRO A C 1
ATOM 710 O O . PRO A 1 93 ? 5.418 2.882 14.833 1.00 87.00 93 PRO A O 1
ATOM 713 N N . HIS A 1 94 ? 5.310 1.536 13.043 1.00 83.88 94 HIS A N 1
ATOM 714 C CA . HIS A 1 94 ? 5.620 0.278 13.746 1.00 83.88 94 HIS A CA 1
ATOM 715 C C . HIS A 1 94 ? 4.647 -0.123 14.874 1.00 83.88 94 HIS A C 1
ATOM 717 O O . HIS A 1 94 ? 4.912 -1.082 15.593 1.00 83.88 94 HIS A O 1
ATOM 723 N N . SER A 1 95 ? 3.489 0.533 14.984 1.00 89.06 95 SER A N 1
ATOM 724 C CA . SER A 1 95 ? 2.419 0.188 15.936 1.00 89.06 95 SER A CA 1
ATOM 725 C C . SER A 1 95 ? 1.684 -1.117 15.620 1.00 89.06 95 SER A C 1
ATOM 727 O O . SER A 1 95 ? 0.866 -1.559 16.416 1.00 89.06 95 SER A O 1
ATOM 729 N N . GLN A 1 96 ? 1.952 -1.717 14.454 1.00 87.75 96 GLN A N 1
ATOM 730 C CA . GLN A 1 96 ? 1.219 -2.868 13.908 1.00 87.75 96 GLN A CA 1
ATOM 731 C C . GLN A 1 96 ? -0.257 -2.571 13.584 1.00 87.75 96 GLN A C 1
ATOM 733 O O . GLN A 1 96 ? -1.020 -3.489 13.308 1.00 87.75 96 GLN A O 1
ATOM 738 N N . ALA A 1 97 ? -0.654 -1.294 13.546 1.00 91.00 97 ALA A N 1
ATOM 739 C CA . ALA A 1 97 ? -2.024 -0.892 13.241 1.00 91.00 97 ALA A CA 1
ATOM 740 C C . ALA A 1 97 ? -2.438 -1.103 11.775 1.00 91.00 97 ALA A C 1
ATOM 742 O O . ALA A 1 97 ? -3.624 -1.104 11.463 1.00 91.00 97 ALA A O 1
ATOM 743 N N . LEU A 1 98 ? -1.482 -1.271 10.856 1.00 90.88 98 LEU A N 1
ATOM 744 C CA . LEU A 1 98 ? -1.769 -1.561 9.452 1.00 90.88 98 LEU A CA 1
ATOM 745 C C . LEU A 1 98 ? -2.239 -3.010 9.297 1.00 90.88 98 LEU A C 1
ATOM 747 O O . LEU A 1 98 ? -1.440 -3.941 9.400 1.00 90.88 98 LEU A O 1
ATOM 751 N N . MET A 1 99 ? -3.529 -3.180 9.020 1.00 91.31 99 MET A N 1
ATOM 752 C CA . MET A 1 99 ? -4.179 -4.484 8.881 1.00 91.31 99 MET A CA 1
ATOM 753 C C . MET A 1 99 ? -4.157 -4.992 7.444 1.00 91.31 99 MET A C 1
ATOM 755 O O . MET A 1 99 ? -3.864 -6.165 7.206 1.00 91.31 99 MET A O 1
ATOM 759 N N . LEU A 1 100 ? -4.420 -4.103 6.487 1.00 92.62 100 LEU A N 1
ATOM 760 C CA . LEU A 1 100 ? -4.409 -4.415 5.064 1.00 92.62 100 LEU A CA 1
ATOM 761 C C . LEU A 1 100 ? -3.663 -3.331 4.296 1.00 92.62 100 LEU A C 1
ATOM 763 O O . LEU A 1 100 ? -3.927 -2.140 4.456 1.00 92.62 100 LEU A O 1
ATOM 767 N N . PHE A 1 101 ? -2.765 -3.770 3.425 1.00 92.56 101 PHE A N 1
ATOM 768 C CA . PHE A 1 101 ? -2.200 -2.974 2.349 1.00 92.56 101 PHE A CA 1
ATOM 769 C C . PHE A 1 101 ? -2.590 -3.610 1.017 1.00 92.56 101 PHE A C 1
ATOM 771 O O . PHE A 1 101 ? -2.309 -4.786 0.801 1.00 92.56 101 PHE A O 1
ATOM 778 N N . ASN A 1 102 ? -3.213 -2.851 0.123 1.00 93.25 102 ASN A N 1
ATOM 779 C CA . ASN A 1 102 ? -3.584 -3.321 -1.208 1.00 93.25 102 ASN A CA 1
ATOM 780 C C . ASN A 1 102 ? -3.086 -2.336 -2.266 1.00 93.25 102 ASN A C 1
ATOM 782 O O . ASN A 1 102 ? -3.472 -1.170 -2.247 1.00 93.25 102 ASN A O 1
ATOM 786 N N . LEU A 1 103 ? -2.233 -2.801 -3.173 1.00 90.31 103 LEU A N 1
ATOM 787 C CA . LEU A 1 103 ? -1.687 -2.022 -4.276 1.00 90.31 103 LEU A CA 1
ATOM 788 C C . LEU A 1 103 ? -2.186 -2.588 -5.603 1.00 90.31 103 LEU A C 1
ATOM 790 O O . LEU A 1 103 ? -2.020 -3.778 -5.884 1.00 90.31 103 LEU A O 1
ATOM 794 N N . THR A 1 104 ? -2.759 -1.707 -6.418 1.00 88.94 104 THR A N 1
ATOM 795 C CA . THR A 1 104 ? -3.213 -2.021 -7.777 1.00 88.94 104 THR A CA 1
ATOM 796 C C . THR A 1 104 ? -2.660 -1.000 -8.762 1.00 88.94 104 THR A C 1
ATOM 798 O O . THR A 1 104 ? -2.758 0.207 -8.535 1.00 88.94 104 THR A O 1
ATOM 801 N N . THR A 1 105 ? -2.066 -1.455 -9.858 1.00 82.12 105 THR A N 1
ATOM 802 C CA . THR A 1 105 ? -1.564 -0.588 -10.925 1.00 82.12 105 THR A CA 1
ATOM 803 C C . THR A 1 105 ? -2.699 -0.254 -11.887 1.00 82.12 105 THR A C 1
ATOM 805 O O . THR A 1 105 ? -3.454 -1.123 -12.319 1.00 82.12 105 THR A O 1
ATOM 808 N N . SER A 1 106 ? -2.865 1.029 -12.212 1.00 68.69 106 SER A N 1
ATOM 809 C CA . SER A 1 106 ? -3.972 1.484 -13.062 1.00 68.69 106 SER A CA 1
ATOM 810 C C . SER A 1 106 ? -3.657 1.405 -14.558 1.00 68.69 106 SER A C 1
ATOM 812 O O . SER A 1 106 ? -4.573 1.450 -15.377 1.00 68.69 106 SER A O 1
ATOM 814 N N . THR A 1 107 ? -2.385 1.242 -14.940 1.00 56.97 107 THR A N 1
ATOM 815 C CA . THR A 1 107 ? -1.962 1.130 -16.343 1.00 56.97 107 THR A CA 1
ATOM 816 C C . THR A 1 107 ? -0.874 0.069 -16.508 1.00 56.97 107 THR A C 1
ATOM 818 O O . THR A 1 107 ? 0.267 0.265 -16.094 1.00 56.97 107 THR A O 1
ATOM 821 N N . THR A 1 108 ? -1.196 -1.035 -17.187 1.00 50.94 108 THR A N 1
ATOM 822 C CA . THR A 1 108 ? -0.237 -2.076 -17.613 1.00 50.94 108 THR A CA 1
ATOM 823 C C . THR A 1 108 ? 0.812 -1.568 -18.610 1.00 50.94 108 THR A C 1
ATOM 825 O O . THR A 1 108 ? 1.849 -2.204 -18.788 1.00 50.94 108 THR A O 1
ATOM 828 N N . ALA A 1 109 ? 0.585 -0.415 -19.244 1.00 46.88 109 ALA A N 1
ATOM 829 C CA . ALA A 1 109 ? 1.586 0.275 -20.045 1.00 46.88 109 ALA A CA 1
ATOM 830 C C . ALA A 1 109 ? 2.289 1.326 -19.182 1.00 46.88 109 ALA A C 1
ATOM 832 O O . ALA A 1 109 ? 1.725 2.376 -18.886 1.00 46.88 109 ALA A O 1
ATOM 833 N N . SER A 1 110 ? 3.535 1.056 -18.790 1.00 51.81 110 SER A N 1
ATOM 834 C CA . SER A 1 110 ? 4.428 2.140 -18.396 1.00 51.81 110 SER A CA 1
ATOM 835 C C . SER A 1 110 ? 4.611 3.037 -19.616 1.00 51.81 110 SER A C 1
ATOM 837 O O . SER A 1 110 ? 5.153 2.601 -20.636 1.00 51.81 110 SER A O 1
ATOM 839 N N . GLU A 1 111 ? 4.117 4.269 -19.549 1.00 53.03 111 GLU A N 1
ATOM 840 C CA . GLU A 1 111 ? 4.448 5.252 -20.568 1.00 53.03 111 GLU A CA 1
ATOM 841 C C . GLU A 1 111 ? 5.947 5.523 -20.441 1.00 53.03 111 GLU A C 1
ATOM 843 O O . GLU A 1 111 ? 6.438 5.943 -19.389 1.00 53.03 111 GLU A O 1
ATOM 848 N N . LYS A 1 112 ? 6.696 5.225 -21.508 1.00 53.62 112 LYS A N 1
ATOM 849 C CA . LYS A 1 112 ? 8.072 5.692 -21.645 1.00 53.62 112 LYS A CA 1
ATOM 850 C C . LYS A 1 112 ? 8.008 7.207 -21.815 1.00 53.62 112 LYS A C 1
ATOM 852 O O . LYS A 1 112 ? 7.991 7.716 -22.934 1.00 53.62 112 LYS A O 1
ATOM 857 N N . GLU A 1 113 ? 7.919 7.915 -20.701 1.00 52.59 113 GLU A N 1
ATOM 858 C CA . GLU A 1 113 ? 8.145 9.349 -20.665 1.00 52.59 113 GLU A CA 1
ATOM 859 C C . GLU A 1 113 ? 9.620 9.588 -21.029 1.00 52.59 113 GLU A C 1
ATOM 861 O O . GLU A 1 113 ? 10.474 8.729 -20.805 1.00 52.59 113 GLU A O 1
ATOM 866 N N . GLY A 1 114 ? 9.907 10.695 -21.711 1.00 57.66 114 GLY A N 1
ATOM 867 C CA . GLY A 1 114 ? 11.217 10.980 -22.301 1.00 57.66 114 GLY A CA 1
ATOM 868 C C . GLY A 1 114 ? 12.361 11.158 -21.287 1.00 57.66 114 GLY A C 1
ATOM 869 O O . GLY A 1 114 ? 12.537 10.391 -20.344 1.00 57.66 114 GLY A O 1
ATOM 870 N N . ALA A 1 115 ? 13.214 12.161 -21.513 1.00 54.12 115 ALA A N 1
ATOM 871 C CA . ALA A 1 115 ? 14.284 12.477 -20.568 1.00 54.12 115 ALA A CA 1
ATOM 872 C C . ALA A 1 115 ? 13.685 12.800 -19.187 1.00 54.12 115 ALA A C 1
ATOM 874 O O . ALA A 1 115 ? 12.734 13.572 -19.083 1.00 54.12 115 ALA A O 1
ATOM 875 N N . CYS A 1 116 ? 14.235 12.184 -18.142 1.00 54.38 116 CYS A N 1
ATOM 876 C CA . CYS A 1 116 ? 13.780 12.335 -16.766 1.00 54.38 116 CYS A CA 1
ATOM 877 C C . CYS A 1 116 ? 13.697 13.812 -16.349 1.00 54.38 116 CYS A C 1
ATOM 879 O O . CYS A 1 116 ? 14.660 14.552 -16.520 1.00 54.38 116 CYS A O 1
ATOM 881 N N . THR A 1 117 ? 12.579 14.245 -15.762 1.00 53.69 117 THR A N 1
ATOM 882 C CA . THR A 1 117 ? 12.420 15.612 -15.220 1.00 53.69 117 THR A CA 1
ATOM 883 C C . THR A 1 117 ? 13.253 15.844 -13.957 1.00 53.69 117 THR A C 1
ATOM 885 O O . THR A 1 117 ? 13.586 16.982 -13.639 1.00 53.69 117 THR A O 1
ATOM 888 N N . HIS A 1 118 ? 13.649 14.768 -13.276 1.00 51.78 118 HIS A N 1
ATOM 889 C CA . HIS A 1 118 ? 14.622 14.772 -12.188 1.00 51.78 118 HIS A CA 1
ATOM 890 C C . HIS A 1 118 ? 15.964 14.214 -12.678 1.00 51.78 118 HIS A C 1
ATOM 892 O O . HIS A 1 118 ? 16.367 13.102 -12.332 1.00 51.78 118 HIS A O 1
ATOM 898 N N . VAL A 1 119 ? 16.656 14.983 -13.524 1.00 42.69 119 VAL A N 1
ATOM 899 C CA . VAL A 1 119 ? 18.095 14.790 -13.745 1.00 42.69 119 VAL A CA 1
ATOM 900 C C . VAL A 1 119 ? 18.785 15.394 -12.531 1.00 42.69 119 VAL A C 1
ATOM 902 O O . VAL A 1 119 ? 18.665 16.590 -12.279 1.00 42.69 119 VAL A O 1
ATOM 905 N N . TRP A 1 120 ? 19.437 14.558 -11.733 1.00 41.72 120 TRP A N 1
ATOM 906 C CA . TRP A 1 120 ? 20.261 15.041 -10.636 1.00 41.72 120 TRP A CA 1
ATOM 907 C C . TRP A 1 120 ? 21.415 15.826 -11.272 1.00 41.72 120 TRP A C 1
ATOM 909 O O . TRP A 1 120 ? 22.173 15.260 -12.062 1.00 41.72 120 TRP A O 1
ATOM 919 N N . ALA A 1 121 ? 21.457 17.130 -10.999 1.00 35.34 121 ALA A N 1
ATOM 920 C CA . ALA A 1 121 ? 22.633 17.968 -11.199 1.00 35.34 121 ALA A CA 1
ATOM 921 C C . ALA A 1 121 ? 23.611 17.758 -10.039 1.00 35.34 121 ALA A C 1
ATOM 923 O O . ALA A 1 121 ? 23.122 17.536 -8.905 1.00 35.34 121 ALA A O 1
#

Radius of gyration: 16.66 Å; Cα contacts (8 Å, |Δi|>4): 237; chains: 1; bounding box: 38×31×44 Å

Foldseek 3Di:
DFFAWEAEQNDIATHDVSVVVVVVVPDDPVNQKDKDKDWPDKDFPDADQFKTKMKTWIWIWIDGNVDQWIWIWIKIKMWMFTADPVSHGDPDPPPPRTRYIHMHTPDPDRPGDHGDPPDPD

pLDDT: mean 80.85, std 15.37, range [35.34, 96.88]

Solvent-accessible surface area (backbone atoms only — not comparable to full-atom values): 6890 Å² total; per-residue (Å²): 136,84,64,36,37,38,29,52,75,83,46,79,27,62,26,71,69,48,44,50,50,54,56,55,69,69,51,61,94,79,69,54,59,50,76,47,82,42,76,80,46,74,48,79,79,48,76,58,83,55,38,37,25,38,37,29,42,33,39,40,37,39,41,38,84,89,42,88,46,26,39,42,38,44,31,42,40,34,40,32,22,34,33,47,97,86,60,45,64,51,78,61,82,93,67,73,30,60,48,35,40,39,39,39,69,78,46,98,66,57,52,77,49,59,73,50,93,79,66,85,126

Secondary structure (DSSP, 8-state):
----EEEETTEEEESHHHHHHHHHHHS-TTS-EEEEEEEEEEEEEEE-SSEEEEEEEEEEEEEETTEEEEEEEEEEEEEEEEB-TTS-B---TTSS-EEEEEEEES-SS-EEESS-S----

Nearest PDB structures (foldseek):
  5kvb-assembly1_A  TM=7.497E-01  e=4.867E-03  Novosphingobium barchaimii LL02
  3a76-assembly1_A  TM=7.051E-01  e=7.095E-03  Sphingomonas paucimobilis
  3s5c-assembly1_B  TM=6.872E-01  e=5.421E-03  uncultured organism
  3e99-assembly1_A  TM=6.542E-01  e=2.083E-02  Burkholderia mallei ATCC 23344
  3soy-assembly1_A-2  TM=6.797E-01  e=4.426E-02  Salmonella enterica subsp. enterica serovar Typhimurium str. LT2

Mean predicted aligned error: 8.36 Å

Organism: Diaporthe helianthi (NCBI:txid158607)